Protein AF-A0AA96L904-F1 (afdb_monomer_lite)

Organism: NCBI:txid2918900

Radius of gyration: 18.66 Å; chains: 1; bounding box: 43×24×45 Å

Sequence (87 aa):
MMRNGRIRLQTGTGLWVSEGGEYRQVEVPPQDKPFVLQFRELLECMRTGREPECSMAYSRSVVAVVEAVYRSSEEGKEQDVDQEKLS

Structure (mmCIF, N/CA/C/O backbone):
data_AF-A0AA96L904-F1
#
_entry.id   AF-A0AA96L904-F1
#
loop_
_atom_site.group_PDB
_atom_site.id
_atom_site.type_symbol
_atom_site.label_atom_id
_atom_site.label_alt_id
_atom_site.label_comp_id
_atom_site.label_asym_id
_atom_site.label_entity_id
_atom_site.label_seq_id
_atom_site.pdbx_PDB_ins_code
_atom_site.Cartn_x
_atom_site.Cartn_y
_atom_site.Cartn_z
_atom_site.occupancy
_atom_site.B_iso_or_equiv
_atom_site.auth_seq_id
_atom_site.auth_comp_id
_atom_site.auth_asym_id
_atom_site.auth_atom_id
_atom_site.pdbx_PDB_model_num
ATOM 1 N N . MET A 1 1 ? 15.546 -13.142 4.075 1.00 49.09 1 MET A N 1
ATOM 2 C CA . MET A 1 1 ? 14.660 -13.041 5.257 1.00 49.09 1 MET A CA 1
ATOM 3 C C . MET A 1 1 ? 15.423 -12.290 6.341 1.00 49.09 1 MET A C 1
ATOM 5 O O . MET A 1 1 ? 16.414 -12.823 6.817 1.00 49.09 1 MET A O 1
ATOM 9 N N . MET A 1 2 ? 15.039 -11.053 6.678 1.00 56.50 2 MET A N 1
ATOM 10 C CA . MET A 1 2 ? 15.671 -10.3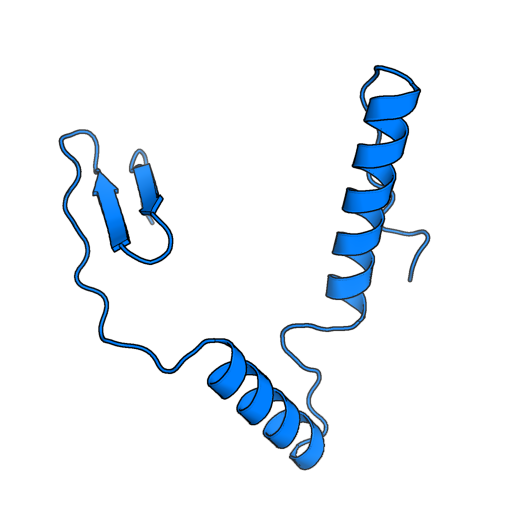09 7.779 1.00 56.50 2 MET A CA 1
ATOM 11 C C . MET A 1 2 ? 15.037 -10.740 9.102 1.00 56.50 2 MET A C 1
ATOM 13 O O . MET A 1 2 ? 13.889 -10.407 9.380 1.00 56.50 2 MET A O 1
ATOM 17 N N . ARG A 1 3 ? 15.767 -11.509 9.911 1.00 59.97 3 ARG A N 1
ATOM 18 C CA . ARG A 1 3 ? 15.385 -11.842 11.289 1.00 59.97 3 ARG A CA 1
ATOM 19 C C . ARG A 1 3 ? 16.127 -10.852 12.191 1.00 59.97 3 ARG A C 1
ATOM 21 O O . ARG A 1 3 ? 17.350 -10.863 12.198 1.00 59.97 3 ARG A O 1
ATOM 28 N N . ASN A 1 4 ? 15.401 -9.984 12.898 1.00 72.81 4 ASN A N 1
ATOM 29 C CA . ASN A 1 4 ? 15.925 -8.922 13.786 1.00 72.81 4 ASN A CA 1
ATOM 30 C C . ASN A 1 4 ? 16.540 -7.682 13.106 1.00 72.81 4 ASN A C 1
ATOM 32 O O . ASN A 1 4 ? 17.157 -6.858 13.782 1.00 72.81 4 ASN A O 1
ATOM 36 N N . GLY A 1 5 ? 16.350 -7.517 11.795 1.00 81.94 5 GLY A N 1
ATOM 37 C CA . GLY A 1 5 ? 16.722 -6.288 11.094 1.00 81.94 5 GLY A CA 1
ATOM 38 C C . GLY A 1 5 ? 15.630 -5.214 11.158 1.00 81.94 5 GLY A C 1
ATOM 39 O O . GLY A 1 5 ? 14.451 -5.532 11.306 1.00 81.94 5 GLY A O 1
ATOM 40 N N . ARG A 1 6 ? 16.006 -3.937 11.036 1.00 89.00 6 ARG A N 1
ATOM 41 C CA . ARG A 1 6 ? 15.080 -2.799 10.910 1.00 89.00 6 ARG A CA 1
ATOM 42 C C . ARG A 1 6 ? 15.257 -2.134 9.556 1.00 89.00 6 ARG A C 1
ATOM 44 O O . ARG A 1 6 ? 16.383 -1.931 9.110 1.00 89.00 6 ARG A O 1
ATOM 51 N N . ILE A 1 7 ? 14.143 -1.747 8.946 1.00 90.94 7 ILE A N 1
ATOM 52 C CA . ILE A 1 7 ? 14.119 -0.982 7.702 1.00 90.94 7 ILE A CA 1
ATOM 53 C C . ILE A 1 7 ? 13.532 0.390 8.010 1.00 90.94 7 ILE A C 1
ATOM 55 O O . ILE A 1 7 ? 12.477 0.494 8.634 1.00 90.94 7 ILE A O 1
ATOM 59 N N . ARG A 1 8 ? 14.217 1.443 7.571 1.00 90.00 8 ARG A N 1
ATOM 60 C CA . ARG A 1 8 ? 13.746 2.823 7.662 1.00 90.00 8 ARG A CA 1
ATOM 61 C C . ARG A 1 8 ? 13.655 3.407 6.263 1.00 90.00 8 ARG A C 1
ATOM 63 O O . ARG A 1 8 ? 14.662 3.513 5.570 1.00 90.00 8 ARG A O 1
ATOM 70 N N . LEU A 1 9 ? 12.459 3.834 5.883 1.00 89.81 9 LEU A N 1
ATOM 71 C CA . LEU A 1 9 ? 12.230 4.620 4.679 1.00 89.81 9 LEU A CA 1
ATOM 72 C C . LEU A 1 9 ? 12.134 6.098 5.064 1.00 89.81 9 LEU A C 1
ATOM 74 O O . LEU A 1 9 ? 11.388 6.452 5.975 1.00 89.81 9 LEU A O 1
ATOM 78 N N . GLN A 1 10 ? 12.873 6.960 4.368 1.00 87.69 10 GLN A N 1
ATOM 79 C CA . GLN A 1 10 ? 12.663 8.404 4.420 1.00 87.69 10 GLN A CA 1
ATOM 80 C C . GLN A 1 10 ? 12.305 8.880 3.017 1.00 87.69 10 GLN A C 1
ATOM 82 O O . GLN A 1 10 ? 13.147 8.883 2.114 1.00 87.69 10 GLN A O 1
ATOM 87 N N . THR A 1 11 ? 11.038 9.248 2.834 1.00 82.75 11 THR A N 1
ATOM 88 C CA . THR A 1 11 ? 10.473 9.624 1.537 1.00 82.75 11 THR A CA 1
ATOM 89 C C . THR A 1 11 ? 11.292 10.727 0.876 1.00 82.75 11 THR A C 1
ATOM 91 O O . THR A 1 11 ? 11.618 11.734 1.499 1.00 82.75 11 THR A O 1
ATOM 94 N N . GLY A 1 12 ? 11.657 10.518 -0.390 1.00 77.88 12 GLY A N 1
ATOM 95 C CA . GLY A 1 12 ? 12.465 11.463 -1.164 1.00 77.88 12 GLY A CA 1
ATOM 96 C C . GLY A 1 12 ? 13.937 11.557 -0.746 1.00 77.88 12 GLY A C 1
ATOM 97 O O . GLY A 1 12 ? 14.672 12.324 -1.353 1.00 77.88 12 GLY A O 1
ATOM 98 N N . THR A 1 13 ? 14.382 10.802 0.265 1.00 85.69 13 THR A N 1
ATOM 99 C CA . THR A 1 13 ? 15.786 10.782 0.706 1.00 85.69 13 THR A CA 1
ATOM 100 C C . THR A 1 13 ? 16.438 9.417 0.487 1.00 85.69 13 THR A C 1
ATOM 102 O O . THR A 1 13 ? 17.514 9.352 -0.096 1.00 85.69 13 THR A O 1
ATOM 105 N N . GLY A 1 14 ? 15.814 8.321 0.934 1.00 86.56 14 GLY A N 1
ATOM 106 C CA . GLY A 1 14 ? 16.407 6.993 0.768 1.00 86.56 14 GLY A CA 1
ATOM 107 C C . GLY A 1 14 ? 15.813 5.892 1.642 1.00 86.56 14 GLY A C 1
ATOM 108 O O . GLY A 1 14 ? 14.801 6.072 2.325 1.00 86.56 14 GLY A O 1
ATOM 109 N N . LEU A 1 15 ? 16.480 4.741 1.611 1.00 90.56 15 LEU A N 1
ATOM 110 C CA . LEU A 1 15 ? 16.166 3.544 2.382 1.00 90.56 15 LEU A CA 1
ATOM 111 C C . LEU A 1 15 ? 17.387 3.171 3.228 1.00 90.56 15 LEU A C 1
ATOM 113 O O . LEU A 1 15 ? 18.505 3.165 2.720 1.00 90.56 15 LEU A O 1
ATOM 117 N N . TRP A 1 16 ? 17.185 2.837 4.499 1.00 92.75 16 TRP A N 1
ATOM 118 C CA . TRP A 1 16 ? 18.239 2.363 5.393 1.00 92.75 16 TRP A CA 1
ATOM 119 C C . TRP A 1 16 ? 17.864 1.023 6.005 1.00 92.75 16 TRP A C 1
ATOM 121 O O . TRP A 1 16 ? 16.707 0.788 6.356 1.00 92.75 16 TRP A O 1
ATOM 131 N N . VAL A 1 17 ? 18.867 0.172 6.183 1.00 92.50 17 VAL A N 1
ATOM 132 C CA . VAL A 1 17 ? 18.747 -1.148 6.800 1.00 92.50 17 VAL A CA 1
ATOM 133 C C . VAL A 1 17 ? 19.706 -1.232 7.982 1.00 92.50 17 VAL A C 1
ATOM 135 O O . VAL A 1 17 ? 20.844 -0.781 7.898 1.00 92.50 17 VAL A O 1
ATOM 138 N N . SER A 1 18 ? 19.251 -1.824 9.080 1.00 90.69 18 SER A N 1
ATOM 139 C CA . SER A 1 18 ? 20.080 -2.209 10.224 1.00 90.69 18 SER A CA 1
ATOM 140 C C . SER A 1 18 ? 19.894 -3.699 10.492 1.00 90.69 18 SER A C 1
ATOM 142 O O . SER A 1 18 ? 18.762 -4.170 10.525 1.00 90.69 18 SER A O 1
ATOM 144 N N . GLU A 1 19 ? 20.985 -4.430 10.721 1.00 86.12 19 GLU A N 1
ATOM 145 C CA . GLU A 1 19 ? 20.983 -5.843 11.131 1.00 86.12 19 GLU A CA 1
ATOM 146 C C . GLU A 1 19 ? 21.498 -5.976 12.574 1.00 86.12 19 GLU A C 1
ATOM 148 O O . GLU A 1 19 ? 22.497 -6.632 12.848 1.00 86.12 19 GLU A O 1
ATOM 153 N N . GLY A 1 20 ? 20.844 -5.284 13.514 1.00 76.31 20 GLY A N 1
ATOM 154 C CA . GLY A 1 20 ? 21.227 -5.305 14.934 1.00 76.31 20 GLY A CA 1
ATOM 155 C C . GLY A 1 20 ? 22.328 -4.309 15.321 1.00 76.31 20 GLY A C 1
ATOM 156 O O . GLY A 1 20 ? 22.837 -4.373 16.436 1.00 76.31 20 GLY A O 1
ATOM 157 N N . GLY A 1 21 ? 22.662 -3.373 14.430 1.00 79.62 21 GLY A N 1
ATOM 158 C CA . GLY A 1 21 ? 23.662 -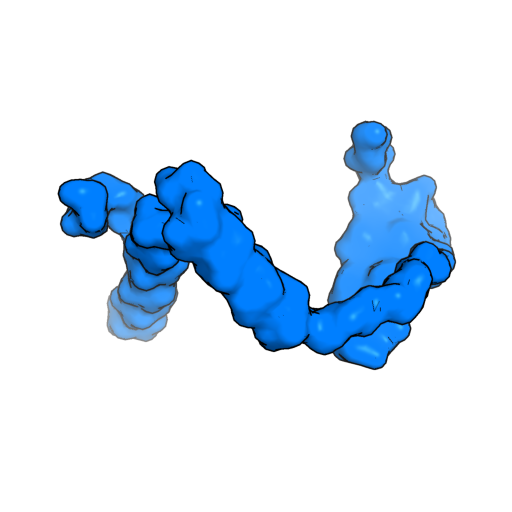2.322 14.644 1.00 79.62 21 GLY A CA 1
ATOM 159 C C . GLY A 1 21 ? 23.266 -0.997 13.988 1.00 79.62 21 GLY A C 1
ATOM 160 O O . GLY A 1 21 ? 22.082 -0.661 13.905 1.00 79.62 21 GLY A O 1
ATOM 161 N N . GLU A 1 22 ? 24.244 -0.233 13.511 1.00 86.06 22 GLU A N 1
ATOM 162 C CA . GLU A 1 22 ? 23.996 1.040 12.827 1.00 86.06 22 GLU A CA 1
ATOM 163 C C . GLU A 1 22 ? 23.225 0.870 11.506 1.00 86.06 22 GLU A C 1
ATOM 165 O O . GLU A 1 22 ? 23.220 -0.194 10.882 1.00 86.06 22 GLU A O 1
ATOM 170 N N . TYR A 1 23 ? 22.546 1.938 11.081 1.00 90.38 23 TYR A N 1
ATOM 171 C CA . TYR A 1 23 ? 21.823 1.969 9.814 1.00 90.38 23 TYR A CA 1
ATOM 172 C C . TYR A 1 23 ? 22.781 2.197 8.644 1.00 90.38 23 TYR A C 1
ATOM 174 O O . TYR A 1 23 ? 23.437 3.233 8.557 1.00 90.38 23 TYR A O 1
ATOM 182 N N . ARG A 1 24 ? 22.780 1.271 7.687 1.00 91.06 24 ARG A N 1
ATOM 183 C CA . ARG A 1 24 ? 23.425 1.429 6.383 1.00 91.06 24 ARG A CA 1
ATOM 184 C C . ARG A 1 24 ? 22.407 1.919 5.363 1.00 91.06 24 ARG A C 1
ATOM 186 O O . ARG A 1 24 ? 21.342 1.318 5.225 1.00 91.06 24 ARG A O 1
ATOM 193 N N . GLN A 1 25 ? 22.745 2.973 4.622 1.00 91.88 25 GLN A N 1
ATOM 194 C CA . GLN A 1 25 ? 21.938 3.390 3.478 1.00 91.88 25 GLN A CA 1
ATOM 195 C C . GLN A 1 25 ? 22.022 2.334 2.374 1.00 91.88 25 GLN A C 1
ATOM 197 O O . GLN A 1 25 ? 23.109 1.887 2.007 1.00 91.88 25 GLN A O 1
ATOM 202 N N . VAL A 1 26 ? 20.863 1.939 1.863 1.00 91.38 26 VAL A N 1
ATOM 203 C CA . VAL A 1 26 ? 20.737 1.080 0.693 1.00 91.38 26 VAL A CA 1
ATOM 204 C C . VAL A 1 26 ? 20.778 1.975 -0.534 1.00 91.38 26 VAL A C 1
ATOM 206 O O . VAL A 1 26 ? 19.993 2.918 -0.650 1.00 91.38 26 VAL A O 1
ATOM 209 N N . GLU A 1 27 ? 21.701 1.682 -1.442 1.00 87.81 27 GLU A N 1
ATOM 210 C CA . GLU A 1 27 ? 21.729 2.329 -2.744 1.00 87.81 27 GLU A CA 1
ATOM 211 C C . GLU A 1 27 ? 20.551 1.805 -3.568 1.00 87.81 27 GLU A C 1
ATOM 213 O O . GLU A 1 27 ? 20.430 0.606 -3.824 1.00 87.81 27 GLU A O 1
ATOM 218 N N . VAL A 1 28 ? 19.641 2.710 -3.921 1.00 82.50 28 VAL A N 1
ATOM 219 C CA . VAL A 1 28 ? 18.473 2.400 -4.743 1.00 82.50 28 VAL A CA 1
ATOM 220 C C . VAL A 1 28 ? 18.690 3.082 -6.090 1.00 82.50 28 VAL A C 1
ATOM 222 O O . VAL A 1 28 ? 18.910 4.297 -6.107 1.00 82.50 28 VAL A O 1
ATOM 225 N N . PRO A 1 29 ? 18.650 2.344 -7.213 1.00 82.44 29 PRO A N 1
ATOM 226 C CA . PRO A 1 29 ? 18.803 2.955 -8.523 1.00 82.44 29 PRO A CA 1
ATOM 227 C C . PRO A 1 29 ? 17.695 3.994 -8.748 1.00 82.44 29 PRO A C 1
ATOM 229 O O . PRO A 1 29 ? 16.570 3.793 -8.273 1.00 82.44 29 PRO A O 1
ATOM 232 N N . PRO A 1 30 ? 17.977 5.089 -9.478 1.00 80.06 30 PRO A N 1
ATOM 233 C CA . PRO A 1 30 ? 16.953 6.054 -9.845 1.00 80.06 30 PRO A CA 1
ATOM 234 C C . PRO A 1 30 ? 15.788 5.339 -10.526 1.00 80.06 30 PRO A C 1
ATOM 236 O O . PRO A 1 30 ? 15.981 4.620 -11.506 1.00 80.06 30 PRO A O 1
ATOM 239 N N . GLN A 1 31 ? 14.586 5.524 -9.991 1.00 80.94 31 GLN A N 1
ATOM 240 C CA . GLN A 1 31 ? 13.368 5.022 -10.609 1.00 80.94 31 GLN A CA 1
ATOM 241 C C . GLN A 1 31 ? 12.614 6.161 -11.282 1.00 80.94 31 GLN A C 1
ATOM 243 O O . GLN A 1 31 ? 12.692 7.320 -10.862 1.00 80.94 31 GLN A O 1
ATOM 248 N N . ASP A 1 32 ? 11.864 5.812 -12.325 1.00 85.81 32 ASP A N 1
ATOM 249 C CA . ASP A 1 32 ? 10.899 6.727 -12.918 1.00 85.81 32 ASP A CA 1
ATOM 250 C C . ASP A 1 32 ? 9.908 7.211 -11.853 1.00 85.81 32 ASP A C 1
ATOM 252 O O . ASP A 1 32 ? 9.626 6.537 -10.859 1.00 85.81 32 ASP A O 1
ATOM 256 N N . LYS A 1 33 ? 9.353 8.406 -12.069 1.00 87.69 33 LYS A N 1
ATOM 257 C CA . LYS A 1 33 ? 8.369 8.983 -11.148 1.00 87.69 33 LYS A CA 1
ATOM 258 C C . LYS A 1 33 ? 7.205 7.997 -10.953 1.00 87.69 33 LYS A C 1
ATOM 260 O O . LYS A 1 33 ? 6.686 7.512 -11.960 1.00 87.69 33 LYS A O 1
ATOM 265 N N . PRO A 1 34 ? 6.718 7.773 -9.716 1.00 87.38 34 PRO A N 1
ATOM 266 C CA . PRO A 1 34 ? 5.661 6.796 -9.444 1.00 87.38 34 PRO A CA 1
ATOM 267 C C . PRO A 1 34 ? 4.432 6.935 -10.352 1.00 87.38 34 PRO A C 1
ATOM 269 O O . PRO A 1 34 ? 3.944 5.943 -10.880 1.00 87.38 34 PRO A O 1
ATOM 272 N N . PHE A 1 35 ? 3.997 8.167 -10.636 1.00 90.38 35 PHE A N 1
ATOM 273 C CA . PHE A 1 35 ? 2.875 8.429 -11.545 1.00 90.38 35 PHE A CA 1
ATOM 274 C C . PHE A 1 35 ? 3.119 7.973 -12.989 1.00 90.38 35 PHE A C 1
ATOM 276 O O . PHE A 1 35 ? 2.191 7.531 -13.658 1.00 90.38 35 PHE A O 1
ATOM 283 N N . VAL A 1 36 ? 4.358 8.066 -13.483 1.00 93.50 36 VAL A N 1
ATOM 284 C CA . VAL A 1 36 ? 4.712 7.583 -14.828 1.00 93.50 36 VAL A CA 1
ATOM 285 C C . VAL A 1 36 ? 4.612 6.062 -14.874 1.00 93.50 36 VAL A C 1
ATOM 287 O O . VAL A 1 36 ? 4.070 5.515 -15.833 1.00 93.50 36 VAL A O 1
ATOM 290 N N . LEU A 1 37 ? 5.100 5.385 -13.832 1.00 92.38 37 LEU A N 1
ATOM 291 C CA . LEU A 1 37 ? 5.033 3.928 -13.718 1.00 92.38 37 LEU A CA 1
ATOM 292 C C . LEU A 1 37 ? 3.583 3.439 -13.624 1.00 92.38 37 LEU A C 1
ATOM 294 O O . LEU A 1 37 ? 3.186 2.589 -14.415 1.00 92.38 37 LEU A O 1
ATOM 298 N N . GLN A 1 38 ? 2.777 4.042 -12.747 1.00 92.50 38 GLN A N 1
ATOM 299 C CA . GLN A 1 38 ? 1.352 3.725 -12.591 1.00 92.50 38 GLN A CA 1
ATOM 300 C C . GLN A 1 38 ? 0.566 3.945 -13.889 1.00 92.50 38 GLN A C 1
ATOM 302 O O . GLN A 1 38 ? -0.253 3.119 -14.278 1.00 92.50 38 GLN A O 1
ATOM 307 N N . PHE A 1 39 ? 0.837 5.037 -14.610 1.00 94.19 39 PHE A N 1
ATOM 308 C CA . PHE A 1 39 ? 0.150 5.297 -15.872 1.00 94.19 39 PHE A CA 1
ATOM 309 C C . PHE A 1 39 ? 0.510 4.273 -16.957 1.00 94.19 39 PHE A C 1
ATOM 311 O O . PHE A 1 39 ? -0.361 3.820 -17.696 1.00 94.19 39 PHE A O 1
ATOM 318 N N . ARG A 1 40 ? 1.783 3.869 -17.054 1.00 95.50 40 ARG A N 1
ATOM 319 C CA . ARG A 1 40 ? 2.197 2.810 -17.990 1.00 95.50 40 ARG A CA 1
ATOM 320 C C . ARG A 1 40 ? 1.563 1.464 -17.642 1.00 95.50 40 ARG A C 1
ATOM 322 O O . ARG A 1 40 ? 1.125 0.763 -18.549 1.00 95.50 40 ARG A O 1
ATOM 329 N N . GLU A 1 41 ? 1.499 1.130 -16.358 1.00 95.19 41 GLU A N 1
ATOM 330 C CA . GLU A 1 41 ? 0.872 -0.098 -15.866 1.00 95.19 41 GLU A CA 1
ATOM 331 C C . GLU A 1 41 ? -0.623 -0.142 -16.204 1.00 95.19 41 GLU A C 1
ATOM 333 O O . GLU A 1 41 ? -1.091 -1.143 -16.746 1.00 95.19 41 GLU A O 1
ATOM 338 N N . LEU A 1 42 ? -1.338 0.973 -16.030 1.00 94.31 42 LEU A N 1
ATOM 339 C CA . LEU A 1 42 ? -2.733 1.108 -16.452 1.00 94.31 42 LEU A CA 1
ATOM 340 C C . LEU A 1 42 ? -2.919 0.832 -17.953 1.00 94.31 42 LEU A C 1
ATOM 342 O O . LEU A 1 42 ? -3.804 0.069 -18.338 1.00 94.31 42 LEU A O 1
ATOM 346 N N . LEU A 1 43 ? -2.082 1.431 -18.808 1.00 96.69 43 LEU A N 1
ATOM 347 C CA . LEU A 1 43 ? -2.158 1.215 -20.258 1.00 96.69 43 LEU A CA 1
ATOM 348 C C . LEU A 1 43 ? -1.909 -0.248 -20.634 1.00 96.69 43 LEU A C 1
ATOM 350 O O . LEU A 1 43 ? -2.543 -0.765 -21.552 1.00 96.69 43 LEU A O 1
ATOM 354 N N . GLU A 1 44 ? -0.990 -0.917 -19.943 1.00 97.19 44 GLU A N 1
ATOM 355 C CA . GLU A 1 44 ? -0.707 -2.330 -20.181 1.00 97.19 44 GLU A CA 1
ATOM 356 C C . GLU A 1 44 ? -1.860 -3.231 -19.732 1.00 97.19 44 GLU A C 1
ATOM 358 O O . GLU A 1 44 ? -2.248 -4.150 -20.455 1.00 97.19 44 GLU A O 1
ATOM 363 N N . CYS A 1 45 ? -2.474 -2.929 -18.589 1.00 96.44 45 CYS A N 1
ATOM 364 C CA . CYS A 1 45 ? -3.664 -3.627 -18.108 1.00 96.44 45 CYS A CA 1
ATOM 365 C C . CYS A 1 45 ? -4.828 -3.496 -19.099 1.00 96.44 45 CYS A C 1
ATOM 367 O O . CYS A 1 45 ? -5.459 -4.493 -19.442 1.00 96.44 45 CYS A O 1
ATOM 369 N N . MET A 1 46 ? -5.044 -2.302 -19.664 1.00 95.56 46 MET A N 1
ATOM 370 C CA . MET A 1 46 ? -6.048 -2.090 -20.716 1.00 95.56 46 MET A CA 1
ATOM 371 C C . MET A 1 46 ? -5.782 -2.929 -21.973 1.00 95.56 46 MET A C 1
ATOM 373 O O . MET A 1 46 ? -6.723 -3.428 -22.584 1.00 95.56 46 MET A O 1
ATOM 377 N N . ARG A 1 47 ? -4.514 -3.091 -22.376 1.00 97.69 47 ARG A N 1
ATOM 378 C CA . ARG A 1 47 ? -4.145 -3.883 -23.564 1.00 97.69 47 ARG A CA 1
ATOM 379 C C . ARG A 1 47 ? -4.276 -5.384 -23.344 1.00 97.69 47 ARG A C 1
ATOM 381 O O . ARG A 1 47 ? -4.655 -6.103 -24.262 1.00 97.69 47 ARG A O 1
ATOM 388 N N . THR A 1 48 ? -3.916 -5.848 -22.155 1.00 97.19 48 THR A N 1
ATOM 389 C CA . THR A 1 48 ? -3.819 -7.278 -21.832 1.00 97.19 48 THR A CA 1
ATOM 390 C C . THR A 1 48 ? -5.083 -7.834 -21.184 1.00 97.19 48 THR A C 1
ATOM 392 O O . THR A 1 48 ? -5.226 -9.049 -21.082 1.00 97.19 48 THR A O 1
ATOM 395 N N . GLY A 1 49 ? -5.993 -6.966 -20.731 1.00 94.25 49 GLY A N 1
ATOM 396 C CA . GLY A 1 49 ? -7.150 -7.355 -19.924 1.00 94.25 49 GLY A CA 1
ATOM 397 C C . GLY A 1 49 ? -6.776 -7.844 -18.521 1.00 94.25 49 GLY A C 1
ATOM 398 O O . GLY A 1 49 ? -7.604 -8.458 -17.853 1.00 94.25 49 GLY A O 1
ATOM 399 N N . ARG A 1 50 ? -5.531 -7.619 -18.079 1.00 94.69 50 ARG A N 1
ATOM 400 C CA . ARG A 1 50 ? -5.071 -7.961 -16.729 1.00 94.69 50 ARG A CA 1
ATOM 401 C C . ARG A 1 50 ? -5.622 -6.952 -15.719 1.00 94.69 50 ARG A C 1
ATOM 403 O O . ARG A 1 50 ? -5.694 -5.764 -16.015 1.00 94.69 50 ARG A O 1
ATOM 410 N N . GLU A 1 51 ? -5.953 -7.417 -14.516 1.00 91.69 51 GLU A N 1
ATOM 411 C CA . GLU A 1 51 ? -6.283 -6.531 -13.393 1.00 91.69 51 GLU A CA 1
ATOM 412 C C . GLU A 1 51 ? -5.036 -5.720 -12.972 1.00 91.69 51 GLU A C 1
ATOM 414 O O . GLU A 1 51 ? -3.942 -6.301 -12.870 1.00 91.69 51 GLU A O 1
ATOM 419 N N . PRO A 1 52 ? -5.178 -4.410 -12.705 1.00 92.00 52 PRO A N 1
ATOM 420 C CA . PRO A 1 52 ? -4.102 -3.599 -12.147 1.00 92.00 52 PRO A CA 1
ATOM 421 C C . PRO A 1 52 ? -3.628 -4.102 -10.780 1.00 92.00 52 PRO A C 1
ATOM 423 O O . PRO A 1 52 ? -4.385 -4.708 -10.022 1.00 92.00 52 PRO A O 1
ATOM 426 N N . GLU A 1 53 ? -2.382 -3.795 -10.417 1.00 87.19 53 GLU A N 1
ATOM 427 C CA . GLU A 1 53 ? -1.855 -4.059 -9.071 1.00 87.19 53 GLU A CA 1
ATOM 428 C C . GLU A 1 53 ? -2.697 -3.348 -8.001 1.00 87.19 53 GLU A C 1
ATOM 430 O O . GLU A 1 53 ? -3.071 -3.939 -6.984 1.00 87.19 53 GLU A O 1
ATOM 435 N N . CYS A 1 54 ? -3.088 -2.102 -8.279 1.00 86.06 54 CYS A N 1
ATOM 436 C CA . CYS A 1 54 ? -4.104 -1.381 -7.519 1.00 86.06 54 CYS A CA 1
ATOM 437 C C . CYS A 1 54 ? -5.509 -1.830 -7.943 1.00 86.06 54 CYS A C 1
ATOM 439 O O . CYS A 1 54 ? -6.252 -1.084 -8.579 1.00 86.06 54 CYS A O 1
ATOM 441 N N . SER A 1 55 ? -5.860 -3.064 -7.590 1.00 88.12 55 SER A N 1
ATOM 442 C CA . SER A 1 55 ? -7.168 -3.642 -7.902 1.00 88.12 55 SER A CA 1
ATOM 443 C C . SER A 1 55 ? -8.320 -2.936 -7.179 1.00 88.12 55 SER A C 1
ATOM 445 O O . SER A 1 55 ? -8.148 -2.244 -6.162 1.00 88.12 55 SER A O 1
ATOM 447 N N . MET A 1 56 ? -9.542 -3.186 -7.650 1.00 86.88 56 MET A N 1
ATOM 448 C CA . MET A 1 56 ? -10.749 -2.736 -6.950 1.00 86.88 56 MET A CA 1
ATOM 449 C C . MET A 1 56 ? -10.857 -3.322 -5.536 1.00 86.88 56 MET A C 1
ATOM 451 O O . MET A 1 56 ? -11.257 -2.616 -4.613 1.00 86.88 56 MET A O 1
ATOM 455 N N . ALA A 1 57 ? -10.471 -4.586 -5.339 1.00 88.12 57 ALA A N 1
ATOM 456 C CA . ALA A 1 57 ? -10.490 -5.225 -4.021 1.00 88.12 57 ALA A CA 1
ATOM 457 C C . ALA A 1 57 ? -9.539 -4.522 -3.038 1.00 88.12 57 ALA A C 1
ATOM 459 O O . ALA A 1 57 ? -9.932 -4.185 -1.920 1.00 88.12 57 ALA A O 1
ATOM 460 N N . TYR A 1 58 ? -8.317 -4.215 -3.483 1.00 88.19 58 TYR A N 1
ATOM 461 C CA . TYR A 1 58 ? -7.364 -3.459 -2.674 1.00 88.19 58 TYR A CA 1
ATOM 462 C C . TYR A 1 58 ? -7.894 -2.061 -2.335 1.00 88.19 58 TYR A C 1
ATOM 464 O O . TYR A 1 58 ? -7.891 -1.666 -1.168 1.00 88.19 58 TYR A O 1
ATOM 472 N N . SER A 1 59 ? -8.439 -1.349 -3.325 1.00 89.12 59 SER A N 1
ATOM 473 C CA . SER A 1 59 ? -9.011 -0.007 -3.139 1.00 89.12 59 SER A CA 1
ATOM 474 C C . SER A 1 59 ? -10.091 0.010 -2.056 1.00 89.12 59 SER A C 1
ATOM 476 O O . SER A 1 59 ? -10.111 0.888 -1.195 1.00 89.12 59 SER A O 1
ATOM 478 N N . ARG A 1 60 ? -10.956 -1.006 -2.043 1.00 91.56 60 ARG A N 1
ATOM 479 C CA . ARG A 1 60 ? -12.000 -1.155 -1.029 1.00 91.56 60 ARG A CA 1
ATOM 480 C C . ARG A 1 60 ? -11.445 -1.4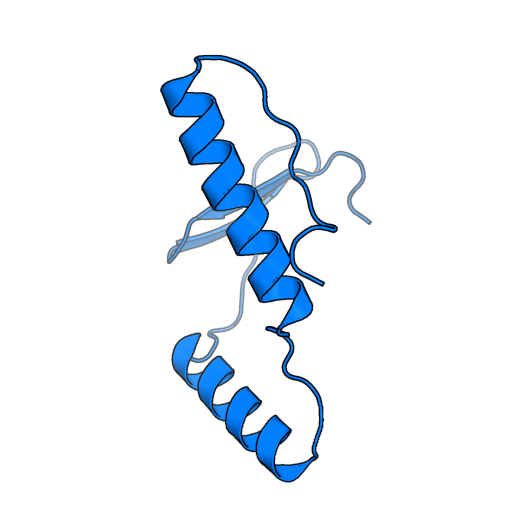02 0.368 1.00 91.56 60 ARG A C 1
ATOM 482 O O . ARG A 1 60 ? -11.905 -0.769 1.313 1.00 91.56 60 ARG A O 1
ATOM 489 N N . SER A 1 61 ? -10.415 -2.237 0.503 1.00 92.00 61 SER A N 1
ATOM 490 C CA . SER A 1 61 ? -9.767 -2.441 1.806 1.00 92.00 61 SER A CA 1
ATOM 491 C C . SER A 1 61 ? -9.176 -1.146 2.377 1.00 92.00 61 SER A C 1
ATOM 493 O O . SER A 1 61 ? -9.263 -0.911 3.580 1.00 92.00 61 SER A O 1
ATOM 495 N N . VAL A 1 62 ? -8.636 -0.270 1.520 1.00 92.81 62 VAL A N 1
ATOM 496 C CA . VAL A 1 62 ? -8.103 1.034 1.939 1.00 92.81 62 VAL A CA 1
ATOM 497 C C . VAL A 1 62 ? -9.228 1.935 2.443 1.00 92.81 62 VAL A C 1
ATOM 499 O O . VAL A 1 62 ? -9.091 2.538 3.505 1.00 92.81 62 VAL A O 1
ATOM 502 N N . VAL A 1 63 ? -10.352 1.997 1.722 1.00 93.62 63 VAL A N 1
ATOM 503 C CA . VAL A 1 63 ? -11.521 2.786 2.142 1.00 93.62 63 VAL A CA 1
ATOM 504 C C . VAL A 1 63 ? -12.047 2.311 3.498 1.00 93.62 63 VAL A C 1
ATOM 506 O O . VAL A 1 63 ? -12.229 3.142 4.384 1.00 93.62 63 VAL A O 1
ATOM 509 N N . ALA A 1 64 ? -12.192 0.998 3.707 1.00 94.19 64 ALA A N 1
ATOM 510 C CA . ALA A 1 64 ? -12.637 0.445 4.990 1.00 94.19 64 ALA A CA 1
ATOM 511 C C . ALA A 1 64 ? -11.748 0.884 6.166 1.00 94.19 64 ALA A C 1
ATOM 513 O O . ALA A 1 64 ? -12.252 1.229 7.237 1.00 94.19 64 ALA A O 1
ATOM 514 N N . VAL A 1 65 ? -10.424 0.907 5.966 1.00 95.50 65 VAL A N 1
ATOM 515 C CA . VAL A 1 65 ? -9.472 1.384 6.982 1.00 95.50 65 VAL A CA 1
ATOM 516 C C . VAL A 1 65 ? -9.673 2.871 7.255 1.00 95.50 65 VAL A C 1
ATOM 518 O O . VAL A 1 65 ? -9.748 3.270 8.414 1.00 95.50 65 VAL A O 1
ATOM 521 N N . VAL A 1 66 ? -9.776 3.696 6.209 1.00 95.88 66 VAL A N 1
ATOM 522 C CA . VAL A 1 66 ? -9.966 5.147 6.360 1.00 95.88 66 VAL A CA 1
ATOM 523 C C . VAL A 1 66 ? -11.251 5.445 7.133 1.00 95.88 66 VAL A C 1
ATOM 525 O O . VAL A 1 66 ? -11.231 6.236 8.073 1.00 95.88 66 VAL A O 1
ATOM 528 N N . GLU A 1 67 ? -12.353 4.772 6.809 1.00 95.62 67 GLU A N 1
ATOM 529 C CA . GLU A 1 67 ? -13.615 4.923 7.537 1.00 95.62 67 GLU A CA 1
ATOM 530 C C . GLU A 1 67 ? -13.505 4.499 9.007 1.00 95.62 67 GLU A C 1
ATOM 532 O O . GLU A 1 67 ? -14.027 5.184 9.887 1.00 95.62 67 GLU A O 1
ATOM 537 N N . ALA A 1 68 ? -12.815 3.391 9.294 1.00 95.62 68 ALA A N 1
ATOM 538 C CA . ALA A 1 68 ? -12.591 2.939 10.665 1.00 95.62 68 ALA A CA 1
ATOM 539 C C . ALA A 1 68 ? -11.754 3.944 11.474 1.00 95.62 68 ALA A C 1
ATOM 541 O O . ALA A 1 68 ? -12.053 4.179 12.645 1.00 95.62 68 ALA A O 1
ATOM 542 N N . VAL A 1 69 ? -10.761 4.591 10.851 1.00 96.25 69 VAL A N 1
ATOM 543 C CA . VAL A 1 69 ? -9.975 5.668 11.479 1.00 96.25 69 VAL A CA 1
ATOM 544 C C . VAL A 1 69 ? -10.869 6.849 11.855 1.00 96.25 69 VAL A C 1
ATOM 546 O O . VAL A 1 69 ? -10.787 7.333 12.984 1.00 96.25 69 VAL A O 1
ATOM 549 N N . TYR A 1 70 ? -11.752 7.286 10.951 1.00 96.25 70 TYR A N 1
ATOM 550 C CA . TYR A 1 70 ? -12.689 8.370 11.252 1.00 96.25 70 TYR A CA 1
ATOM 551 C C . TYR A 1 70 ? -13.643 8.001 12.394 1.00 96.25 70 TYR A C 1
ATOM 553 O O . TYR A 1 70 ? -13.733 8.752 13.363 1.00 96.25 70 TYR A O 1
ATOM 561 N N . ARG A 1 71 ? -14.258 6.810 12.360 1.00 96.38 71 ARG A N 1
ATOM 562 C CA . ARG A 1 71 ? -15.120 6.333 13.460 1.00 96.38 71 ARG A CA 1
ATOM 563 C C . ARG A 1 71 ? -14.375 6.238 14.791 1.00 96.38 71 ARG A C 1
ATOM 565 O O . ARG A 1 71 ? -14.906 6.620 15.829 1.00 96.38 71 ARG A O 1
ATOM 572 N N . SER A 1 72 ? -13.130 5.760 14.777 1.00 97.19 72 SER A N 1
ATOM 573 C CA . SER A 1 72 ? -12.303 5.666 15.985 1.00 97.19 72 SER A CA 1
ATOM 574 C C . SER A 1 72 ? -12.034 7.046 16.582 1.00 97.19 72 SER A C 1
ATOM 576 O O . SER A 1 72 ? -12.134 7.218 17.796 1.00 97.19 72 SER A O 1
ATOM 578 N N . SER A 1 73 ? -11.765 8.042 15.732 1.00 96.75 73 SER A N 1
ATOM 579 C CA . SER A 1 73 ? -11.584 9.429 16.161 1.00 96.75 73 SER A CA 1
ATOM 580 C C . SER A 1 73 ? -12.853 10.034 16.762 1.00 96.75 73 SER A C 1
ATOM 582 O O . SER A 1 73 ? -12.749 10.816 17.704 1.00 96.75 73 SER A O 1
ATOM 584 N N . GLU A 1 74 ? -14.029 9.718 16.220 1.00 97.31 74 GLU A N 1
ATOM 585 C CA . GLU A 1 74 ? -15.313 10.234 16.712 1.00 97.31 74 GLU A CA 1
ATOM 586 C C . GLU A 1 74 ? -15.731 9.584 18.038 1.00 97.31 74 GLU A C 1
ATOM 588 O O . GLU A 1 74 ? -16.226 10.262 18.937 1.00 97.31 74 GLU A O 1
ATOM 593 N N . GLU A 1 75 ? -15.508 8.277 18.181 1.00 96.25 75 GLU A N 1
ATOM 594 C CA . GLU A 1 75 ? -15.968 7.501 19.338 1.00 96.25 75 GLU A CA 1
ATOM 595 C C . GLU A 1 75 ? -14.910 7.361 20.444 1.00 96.25 75 GLU A C 1
ATOM 597 O O . GLU A 1 75 ? -15.225 6.918 21.550 1.00 96.25 75 GLU A O 1
ATOM 602 N N . GLY A 1 76 ? -13.653 7.714 20.163 1.00 96.50 76 GLY A N 1
ATOM 603 C CA . GLY A 1 76 ? -12.548 7.651 21.122 1.00 96.50 76 GLY A CA 1
ATOM 604 C C . GLY A 1 76 ? -12.173 6.231 21.556 1.00 96.50 76 GLY A C 1
ATOM 605 O O . GLY A 1 76 ? -11.658 6.042 22.658 1.00 96.50 76 GLY A O 1
ATOM 606 N N . LYS A 1 77 ? -12.446 5.223 20.722 1.00 95.25 77 LYS A N 1
ATOM 607 C CA . LYS A 1 77 ? -12.167 3.809 21.014 1.00 95.25 77 LYS A CA 1
ATOM 608 C C . LYS A 1 77 ? -11.679 3.054 19.781 1.00 95.25 77 LYS A C 1
ATOM 610 O O . LYS A 1 77 ? -11.796 3.531 18.651 1.00 95.25 77 LYS A O 1
ATOM 615 N N . GLU A 1 78 ? -11.144 1.864 20.022 1.00 94.44 78 GLU A N 1
ATOM 616 C CA . GLU A 1 78 ? -10.729 0.921 18.984 1.00 94.44 78 GLU A CA 1
ATOM 617 C C . GLU A 1 78 ? -11.913 0.510 18.090 1.00 94.44 78 GLU A C 1
ATOM 619 O O . GLU A 1 78 ? -13.051 0.418 18.558 1.00 94.44 78 GLU A O 1
ATOM 624 N N . GLN A 1 79 ? -11.642 0.309 16.797 1.00 95.50 79 GLN A N 1
ATOM 625 C CA . GLN A 1 79 ? -12.628 -0.055 15.779 1.00 95.50 79 GLN A CA 1
ATOM 626 C C . GLN A 1 79 ? -12.119 -1.235 14.960 1.00 95.50 79 GLN A C 1
ATOM 628 O O . GLN A 1 79 ? -10.977 -1.223 14.499 1.00 95.50 79 GLN A O 1
ATOM 633 N N . ASP A 1 80 ? -13.002 -2.194 14.700 1.00 93.88 80 ASP A N 1
ATOM 634 C CA . ASP A 1 80 ? -12.740 -3.242 13.722 1.00 93.88 80 ASP A CA 1
ATOM 635 C C . ASP A 1 80 ? -12.788 -2.672 12.296 1.00 93.88 80 ASP A C 1
ATOM 637 O O . ASP A 1 80 ? -13.644 -1.848 11.942 1.00 93.88 80 ASP A O 1
ATOM 641 N N . VAL A 1 81 ? -11.865 -3.137 11.455 1.00 91.94 81 VAL A N 1
ATOM 642 C CA . VAL A 1 81 ? -11.867 -2.836 10.022 1.00 91.94 81 VAL A CA 1
ATOM 643 C C . VAL A 1 81 ? -12.684 -3.905 9.310 1.00 91.94 81 VAL A C 1
ATOM 645 O O . VAL A 1 81 ? -12.232 -5.032 9.120 1.00 91.94 81 VAL A O 1
ATOM 648 N N . ASP A 1 82 ? -13.891 -3.539 8.897 1.00 80.38 82 ASP A N 1
ATOM 649 C CA . ASP A 1 82 ? -14.789 -4.424 8.160 1.00 80.38 82 ASP A CA 1
ATOM 650 C C . ASP A 1 82 ? -14.374 -4.499 6.682 1.00 80.38 82 ASP A C 1
ATOM 652 O O . ASP A 1 82 ? -14.665 -3.600 5.891 1.00 80.38 82 ASP A O 1
ATOM 656 N N . GLN A 1 83 ? -13.648 -5.558 6.315 1.00 68.31 83 GLN A N 1
ATOM 657 C CA . GLN A 1 83 ? -13.202 -5.785 4.936 1.00 68.31 83 GLN A CA 1
ATOM 658 C C . GLN A 1 83 ? -14.238 -6.513 4.061 1.00 68.31 83 GLN A C 1
ATOM 660 O O . GLN A 1 83 ? -14.024 -6.623 2.855 1.00 68.31 83 GLN A O 1
ATOM 665 N N . GLU A 1 84 ? -15.360 -6.973 4.627 1.00 61.78 84 GLU A N 1
ATOM 666 C CA . GLU A 1 84 ? -16.387 -7.748 3.911 1.00 61.78 84 GLU A CA 1
ATOM 667 C C . GLU A 1 84 ? -17.529 -6.870 3.378 1.00 61.78 84 GLU A C 1
ATOM 669 O O . GLU A 1 84 ? -18.142 -7.196 2.367 1.00 61.78 84 GLU A O 1
ATOM 674 N N . LYS A 1 85 ? -17.801 -5.708 3.987 1.00 52.78 85 LYS A N 1
ATOM 675 C CA . LYS A 1 85 ? -18.907 -4.826 3.555 1.00 52.78 85 LYS A CA 1
ATOM 676 C C . LYS A 1 85 ? -18.764 -4.188 2.174 1.00 52.78 85 LYS A C 1
ATOM 678 O O . LYS A 1 85 ? -19.716 -3.575 1.694 1.00 52.78 85 LYS A O 1
ATOM 683 N N . LEU A 1 86 ? -17.594 -4.281 1.549 1.00 51.97 86 LEU A N 1
ATOM 684 C CA . LEU A 1 86 ? -17.317 -3.616 0.278 1.00 51.97 86 LEU A CA 1
ATOM 685 C C . LEU A 1 86 ? -17.205 -4.589 -0.910 1.00 51.97 86 LEU A C 1
ATOM 687 O O . LEU A 1 86 ? -17.137 -4.111 -2.040 1.00 51.97 86 LEU A O 1
ATOM 691 N N . SER A 1 87 ? -17.184 -5.910 -0.699 1.00 49.69 87 SER A N 1
ATOM 692 C CA . SER A 1 87 ? -17.061 -6.911 -1.777 1.00 49.69 87 SER A CA 1
ATOM 693 C C . SER A 1 87 ? -18.301 -7.024 -2.658 1.00 49.69 87 SER A C 1
ATOM 695 O O . SER A 1 87 ? -19.408 -7.138 -2.088 1.00 49.69 87 SER A O 1
#

Foldseek 3Di:
DQDQKDWDDDPPPFIWIDNPDDTDTDDDPDDDDPVVVQVVQVVVCVVPVNAGPCHPLVVLQVVLVVVQVVVCVVVVDHGDRPSPVRD

pLDDT: mean 87.42, std 11.4, range [49.09, 97.69]

Secondary structure (DSSP, 8-state):
--SS-EEEEETTTEEEEESSSSPEEEP-PPPPPHHHHHHHHHHHHHHHTPPPSS-HHHHHHHHHHHHHHHHHHHHTS-----SSTT-

=== Feature glossary ===
Feature key, reading from the visual/contextual features back to the raw sequence:

Rendered structure images. Structure images are PyMOL renders from six orthogonal camera directions. Cartoon representation draws helices as coils and strands as arrows; sticks shows the backbone as bonds; surface shows the solvent-excluded envelope. Rainbow coloring maps sequence position to hue (blue→red, N→C); chain coloring assigns a distinct color per polypeptide.

Contact-map, Ramachandran, and PAE plots. Three diagnostic plots accompany the record. The Cα contact map visualizes the tertiary structure as a 2D adjacency matrix (8 Å cutoff, sequence-local contacts suppressed). The Ramachandran plot shows the distribution of backbone (φ, ψ) torsions, with points in the α and β basins reflecting secondary structure content. The PAE plot shows AlphaFold's inter-residue confidence as a color matrix.

InterPro / GO / CATH / organism. The annotation block draws on four external resources. InterPro: which protein families and domains the sequence belongs to. GO: standardized terms for what the protein does, what process it participates in, and where in the cell it acts. CATH: which structural fold it has in the CATH hierarchy. Organism: the species of origin.

Nearest PDB structures. Structural nearest neighbors (via Foldseek easy-search vs the PDB). Reported per hit: target PDB id, E-val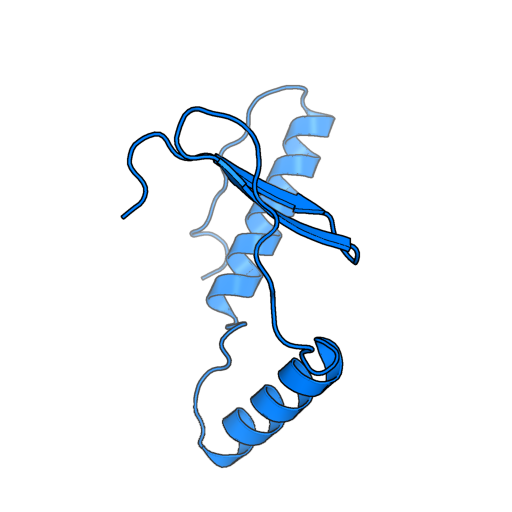ue, and alignment TM-score. A TM-score above ~0.5 is the conventional threshold for 'same fold'.

Predicted aligned error. Predicted aligned error is AlphaFold's pairwise confidence. Unlike pLDDT (per-residue), PAE is per-residue-pair and captures whether two parts of the structure are correctly placed relative to each other. Units are ångströms of expected positional error.

Solvent-accessible surface area. SASA measures how much of the protein is reachable by solvent. It is computed by rolling a water-sized probe over the atomic surface and summing the exposed area (Å²). Per-residue SASA distinguishes core (buried, low SASA) from surface (exposed, high SASA) residues; total SASA is a whole-molecule size measure.

B-factor. Crystallographic B-factors measure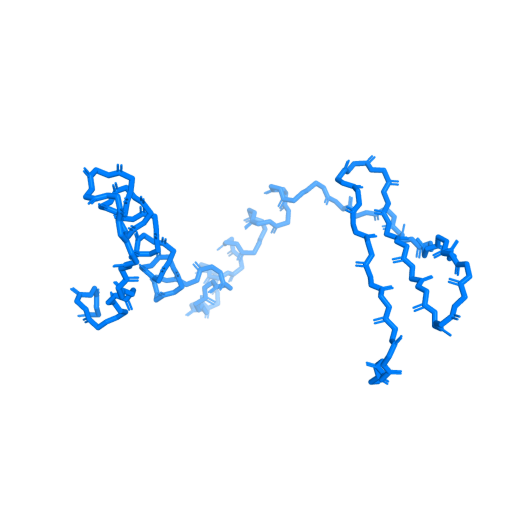 how much each atom's electron density is smeared out, in Å². They rise in mobile loops and surface residues and fall in the buried interior. In AlphaFold models this column is repurposed to hold pLDDT instead.

pLDDT. For AlphaFold models, the B-factor field carries pLDDT — the model's own estimate of local accuracy on a 0–100 scale. Regions with pLDDT<50 should be treated as essentially unmodeled; they often correspond to intrinsically disordered segments.

Backbone torsions (φ/ψ). φ (phi) and ψ (psi) are the two rotatable backbone dihedrals per residue: φ is the C(i-1)–N–Cα–C torsion, ψ is the N–Cα–C–N(i+1) torsion, both in degrees on (−180°, 180°]. α-helical residues cluster near (−60°, −45°); β-strand residues near (−120°, +130°). A Ramachandran plot is simply a scatter of (φ, ψ) for every residue.

Radius of gyration, Cα contacts, bounding box. Radius of gyration (Rg) is the root-mean-square distance of Cα atoms from their centroid — a single number for overall size and compactness. A globular domain of N residues has Rg ≈ 2.2·N^0.38 Å; an extended or disordered chain has a much larger Rg. The Cα contact count is the number of resi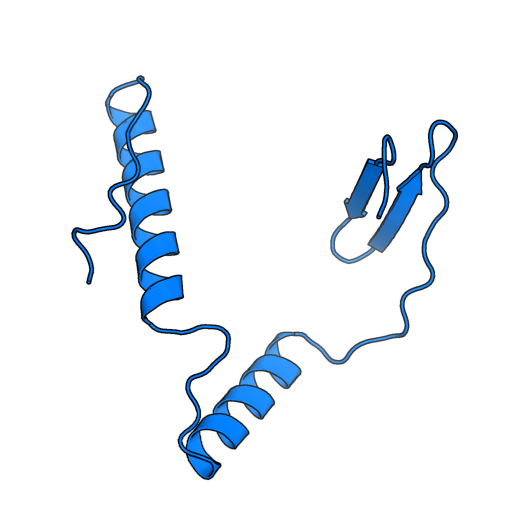due pairs whose Cα atoms are within 8 Å and are more than four positions apart in sequence — a standard proxy for tertiary packing density. The bounding box is the smallest axis-aligned box enclosing all Cα atoms.

Secondary structure (3-state, P-SEA). Three-state secondary structure (P-SEA) collapses the eight DSSP classes into helix (a), strand (b), and coil (c). P-SEA assigns these from Cα geometry alone — distances and angles — without requiring backbone oxygens, so it works on any Cα trace.

Secondary structure (8-state, DSSP). Secondary structure is the local, repeating backbone conformation. DSSP classifies it into eight states by reading the hydrogen-bond network: three helix types (H, G, I), two β types (E, B), two non-regular types (T, S), and unstructured coil (-).

Foldseek 3Di. The Foldseek 3Di string encodes local tertiary geometry as a 20-letter alphabet — one character per residue — derived from the relative positions of nearby Cα atoms. Unlike the amino-acid sequence, 3Di is a direct function of the 3D structure, so two proteins with the same fold have similar 3Di strings even at low sequence identity.

mmCIF coordinates. Structure coordinates are given as an mmCIF _atom_site loop: one row per atom with element, residue name, chain id, sequence number, and x/y/z position in Å. Only the four main-chain atoms per residue are included here; side chains are omitted to keep the record compact.

Sequence. This is the polypeptide sequence — one letter per residue, N-terminus first. Length ranges from a few dozen residues for small domains to over a thousand for large multi-domain proteins.